Protein 3LLO (pdb70)

Radius of gyration: 14.07 Å; Cα contacts (8 Å, |Δi|>4): 224; chains: 1; bounding box: 39×34×31 Å

B-factor: mean 25.37, std 11.2, range [11.26, 70.27]

Structure (mmCIF, N/CA/C/O backbone):
data_3LLO
#
_entry.id   3LLO
#
_cell.length_a   61.590
_cell.length_b   61.590
_cell.length_c   67.130
_cell.angle_alpha   90.00
_cell.angle_beta   90.00
_cell.angle_gamma   120.00
#
_symmetry.space_group_name_H-M   'P 31 2 1'
#
loop_
_entity.id
_entity.type
_entity.pdbx_description
1 polymer Prestin
2 non-polymer 'octyl beta-D-glucopyranoside'
3 water water
#
loop_
_atom_site.group_PDB
_atom_site.id
_atom_site.type_symbol
_atom_site.label_atom_id
_atom_site.label_alt_id
_atom_site.label_comp_id
_atom_site.label_asym_id
_atom_site.label_entity_id
_atom_site.label_seq_id
_atom_site.pdbx_PDB_ins_code
_atom_site.Cartn_x
_atom_site.Cartn_y
_atom_site.Cartn_z
_atom_site.occupancy
_atom_site.B_iso_or_equiv
_atom_site.auth_seq_id
_atom_site.auth_comp_id
_atom_site.auth_asym_id
_atom_site.auth_atom_id
_atom_site.pdbx_PDB_model_num
ATOM 1 N N . SER A 1 1 ? 17.043 5.866 7.905 1.00 44.18 505 SER A N 1
ATOM 2 C CA . SER A 1 1 ? 18.407 6.088 8.511 1.00 43.19 505 SER A CA 1
ATOM 3 C C . SER A 1 1 ? 19.408 6.560 7.425 1.00 41.28 505 SER A C 1
ATOM 4 O O . SER A 1 1 ? 19.362 6.088 6.290 1.00 42.11 505 SER A O 1
ATOM 7 N N . PRO A 1 2 ? 20.338 7.458 7.782 1.00 39.41 506 PRO A N 1
ATOM 8 C CA . PRO A 1 2 ? 21.310 7.714 6.767 1.00 35.96 506 PRO A CA 1
ATOM 9 C C . PRO A 1 2 ? 22.343 6.593 6.688 1.00 31.78 506 PRO A C 1
ATOM 10 O O . PRO A 1 2 ? 23.098 6.674 5.743 1.00 32.16 506 PRO A O 1
ATOM 14 N N . SER A 1 3 ? 22.449 5.608 7.623 1.00 26.83 507 SER A N 1
ATOM 15 C CA . SER A 1 3 ? 23.677 4.737 7.531 1.00 24.38 507 SER A CA 1
ATOM 16 C C . SER A 1 3 ? 23.406 3.500 6.691 1.00 22.66 507 SER A C 1
ATOM 17 O O . SER A 1 3 ? 24.367 2.818 6.295 1.00 22.25 507 SER A O 1
ATOM 20 N N . TYR A 1 4 ? 22.139 3.223 6.396 1.00 22.25 508 TYR A N 1
ATOM 21 C CA . TYR A 1 4 ? 21.793 2.070 5.547 1.00 21.79 508 TYR A CA 1
ATOM 22 C C . TYR A 1 4 ? 20.471 2.360 4.901 1.00 20.23 508 TYR A C 1
ATOM 23 O O . TYR A 1 4 ? 19.722 3.291 5.330 1.00 21.83 508 TYR A O 1
ATOM 32 N N . THR A 1 5 ? 20.176 1.646 3.841 1.00 18.30 509 THR A N 1
ATOM 33 C CA . THR A 1 5 ? 18.912 1.755 3.162 1.00 18.65 509 THR A CA 1
ATOM 34 C C . THR A 1 5 ? 18.370 0.340 2.933 1.00 17.64 509 THR A C 1
ATOM 35 O O . THR A 1 5 ? 19.095 -0.557 2.483 1.00 19.02 509 THR A O 1
ATOM 39 N N . VAL A 1 6 ? 17.114 0.121 3.295 1.00 17.78 510 VAL A N 1
ATOM 40 C CA . VAL A 1 6 ? 16.516 -1.127 3.015 1.00 17.09 510 VAL A CA 1
ATOM 41 C C . VAL A 1 6 ? 16.121 -1.174 1.532 1.00 16.52 510 VAL A C 1
ATOM 42 O O . VAL A 1 6 ? 15.482 -0.264 1.015 1.00 18.23 510 VAL A O 1
ATOM 46 N N . LEU A 1 7 ? 16.493 -2.254 0.849 1.00 16.53 511 LEU A N 1
ATOM 47 C CA . LEU A 1 7 ? 16.177 -2.397 -0.560 1.00 16.67 511 LEU A CA 1
ATOM 48 C C . LEU A 1 7 ? 15.071 -3.425 -0.786 1.00 17.22 511 LEU A C 1
ATOM 49 O O . LEU A 1 7 ? 14.947 -4.398 -0.027 1.00 17.07 511 LEU A O 1
ATOM 54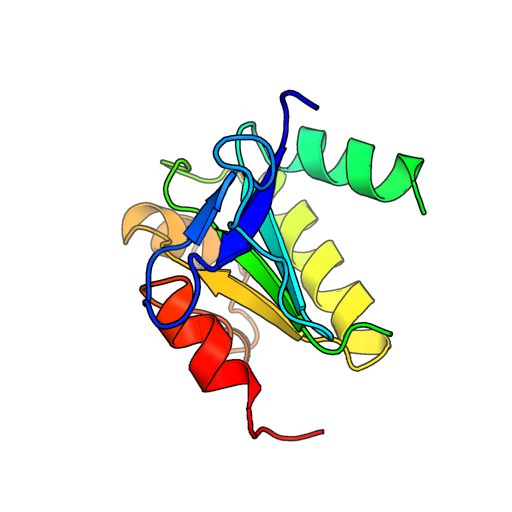 N N . GLY A 1 8 ? 14.315 -3.256 -1.868 1.00 17.19 512 GLY A N 1
ATOM 55 C CA . GLY A 1 8 ? 13.360 -4.257 -2.343 1.00 18.15 512 GLY A CA 1
ATOM 56 C C . GLY A 1 8 ? 13.597 -4.537 -3.804 1.00 17.82 512 GLY A C 1
ATOM 57 O O . GLY A 1 8 ? 14.500 -3.905 -4.454 1.00 18.72 512 GLY A O 1
ATOM 58 N N . GLN A 1 9 ? 12.881 -5.533 -4.308 1.00 18.77 513 GLN A N 1
ATOM 59 C CA . GLN A 1 9 ? 13.025 -5.947 -5.700 1.00 18.92 513 GLN A CA 1
ATOM 60 C C . GLN A 1 9 ? 11.877 -5.282 -6.537 1.00 20.21 513 GLN A C 1
ATOM 61 O O . GLN A 1 9 ? 10.700 -5.263 -6.116 1.00 21.34 513 GLN A O 1
ATOM 67 N N . LEU A 1 10 ? 12.249 -4.733 -7.692 1.00 19.33 514 LEU A N 1
ATOM 68 C CA . LEU A 1 10 ? 11.258 -4.282 -8.665 1.00 21.10 514 LEU A CA 1
ATOM 69 C C . LEU A 1 10 ? 10.684 -5.567 -9.269 1.00 23.86 514 LEU A C 1
ATOM 70 O O . LEU A 1 10 ? 11.432 -6.402 -9.779 1.00 24.31 514 LEU A O 1
ATOM 75 N N . PRO A 1 11 ? 9.360 -5.729 -9.181 1.00 26.53 515 PRO A N 1
ATOM 76 C CA . PRO A 1 11 ? 8.817 -7.080 -9.498 1.00 28.25 515 PRO A CA 1
ATOM 77 C C . PRO A 1 11 ? 9.181 -7.641 -10.885 1.00 29.09 515 PRO A C 1
ATOM 78 O O . PRO A 1 11 ? 9.131 -6.917 -11.901 1.00 29.24 515 PRO A O 1
ATOM 82 N N . ASP A 1 12 ? 9.554 -8.918 -10.919 1.00 29.61 516 ASP A N 1
ATOM 83 C CA . ASP A 1 12 ? 9.947 -9.642 -12.143 1.00 31.75 516 ASP A CA 1
ATOM 84 C C . ASP A 1 12 ? 11.199 -9.069 -12.823 1.00 29.79 516 ASP A C 1
ATOM 85 O O . ASP A 1 12 ? 11.404 -9.265 -14.024 1.00 30.80 516 ASP A O 1
ATOM 90 N N . THR A 1 13 ? 12.060 -8.401 -12.032 1.00 26.01 517 THR A N 1
ATOM 91 C CA . THR A 1 13 ? 13.343 -7.971 -12.526 1.00 24.15 517 THR A CA 1
ATOM 92 C C . THR A 1 13 ? 14.445 -8.347 -11.552 1.00 23.34 517 THR A C 1
ATOM 93 O O . THR A 1 13 ? 14.169 -8.947 -10.483 1.00 24.46 517 THR A O 1
ATOM 97 N N . ASP A 1 14 ? 15.688 -8.064 -11.963 1.00 21.95 518 ASP A N 1
ATOM 98 C CA . ASP A 1 14 ? 16.876 -8.167 -11.137 1.00 23.07 518 ASP A CA 1
ATOM 99 C C . ASP A 1 14 ? 17.313 -6.812 -10.604 1.00 21.12 518 ASP A C 1
ATOM 100 O O . ASP A 1 14 ? 18.493 -6.575 -10.269 1.00 22.46 518 ASP A O 1
ATOM 105 N N . VAL A 1 15 ? 16.360 -5.889 -10.525 1.00 20.19 519 VAL A N 1
ATOM 106 C CA . VAL A 1 15 ? 16.656 -4.517 -10.077 1.00 19.67 519 VAL A CA 1
ATOM 107 C C . VAL A 1 15 ? 16.251 -4.407 -8.602 1.00 18.96 519 VAL A C 1
ATOM 108 O O . VAL A 1 15 ? 15.088 -4.682 -8.222 1.00 19.19 519 VAL A O 1
ATOM 112 N N . TYR A 1 16 ? 17.180 -3.901 -7.804 1.00 17.70 520 TYR A N 1
ATOM 113 C CA . TYR A 1 16 ? 16.972 -3.742 -6.354 1.00 17.20 520 TYR A CA 1
ATOM 114 C C . TYR A 1 16 ? 17.249 -2.326 -5.994 1.00 19.10 520 TYR A C 1
ATOM 115 O O . TYR A 1 16 ? 18.370 -1.804 -6.291 1.00 22.59 520 TYR A O 1
ATOM 124 N N . ILE A 1 17 ? 16.238 -1.666 -5.458 1.00 18.45 521 ILE A N 1
ATOM 125 C CA . ILE A 1 17 ? 16.439 -0.273 -5.072 1.00 19.39 521 ILE A CA 1
ATOM 126 C C . ILE A 1 17 ? 15.692 0.069 -3.767 1.00 18.78 521 ILE A C 1
ATOM 127 O O . ILE A 1 17 ? 14.915 -0.787 -3.236 1.00 18.49 521 ILE A O 1
ATOM 132 N N . ASP A 1 18 ? 16.011 1.246 -3.214 1.00 19.27 522 ASP A N 1
ATOM 133 C CA . ASP A 1 18 ? 15.425 1.746 -1.967 1.00 20.97 522 ASP A CA 1
ATOM 134 C C . ASP A 1 18 ? 13.900 1.409 -1.923 1.00 20.74 522 ASP A C 1
ATOM 135 O O . ASP A 1 18 ? 13.167 1.808 -2.834 1.00 21.50 522 ASP A O 1
ATOM 140 N N . ILE A 1 19 ? 13.432 0.715 -0.859 1.00 21.73 523 ILE A N 1
ATOM 141 C CA . ILE A 1 19 ? 12.041 0.313 -0.753 1.00 22.86 523 ILE A CA 1
ATOM 142 C C . ILE A 1 19 ? 11.083 1.528 -0.890 1.00 24.22 523 ILE A C 1
ATOM 143 O O . ILE A 1 19 ? 9.931 1.403 -1.371 1.00 26.01 523 ILE A O 1
ATOM 148 N N . ASP A 1 20 ? 11.588 2.694 -0.476 1.00 24.60 524 ASP A N 1
ATOM 149 C CA . ASP A 1 20 ? 10.755 3.951 -0.409 1.00 26.31 524 ASP A CA 1
ATOM 150 C C . ASP A 1 20 ? 10.847 4.775 -1.684 1.00 27.07 524 ASP A C 1
ATOM 151 O O . ASP A 1 20 ? 10.123 5.789 -1.836 1.00 28.24 524 ASP A O 1
ATOM 156 N N . ALA A 1 21 ? 11.659 4.317 -2.640 1.00 26.27 525 ALA A N 1
ATOM 157 C CA . ALA A 1 21 ? 11.846 5.089 -3.912 1.00 25.57 525 ALA A CA 1
ATOM 158 C C . ALA A 1 21 ? 10.712 4.891 -4.925 1.00 24.94 525 ALA A C 1
ATOM 159 O O . ALA A 1 21 ? 10.493 5.758 -5.814 1.00 26.12 525 ALA A O 1
ATOM 161 N N . TYR A 1 22 ? 9.990 3.785 -4.824 1.00 25.19 526 TYR A N 1
ATOM 162 C CA . TYR A 1 22 ? 8.967 3.488 -5.838 1.00 24.94 526 TYR A CA 1
ATOM 163 C C . TYR A 1 22 ? 7.936 2.571 -5.228 1.00 26.35 526 TYR A C 1
ATOM 164 O O . TYR A 1 22 ? 8.317 1.560 -4.594 1.00 25.25 526 TYR A O 1
ATOM 173 N N . GLU A 1 23 ? 6.630 2.881 -5.437 1.00 28.41 527 GLU A N 1
ATOM 174 C CA . GLU A 1 23 ? 5.604 2.133 -4.682 1.00 29.33 527 GLU A CA 1
ATOM 175 C C . GLU A 1 23 ? 5.621 0.607 -4.872 1.00 28.72 527 GLU A C 1
ATOM 176 O O . GLU A 1 23 ? 5.421 -0.154 -3.881 1.00 30.82 527 GLU A O 1
ATOM 182 N N . GLU A 1 24 ? 5.851 0.124 -6.085 1.00 27.09 528 GLU A N 1
ATOM 183 C CA . GLU A 1 24 ? 5.764 -1.320 -6.393 1.00 27.10 528 GLU A CA 1
ATOM 184 C C . GLU A 1 24 ? 6.976 -2.116 -6.013 1.00 25.29 528 GLU A C 1
ATOM 185 O O . GLU A 1 24 ? 6.948 -3.375 -6.071 1.00 26.93 528 GLU A O 1
ATOM 191 N N . VAL A 1 25 ? 8.070 -1.422 -5.652 1.00 22.42 529 VAL A N 1
ATOM 192 C CA . VAL A 1 25 ? 9.246 -2.187 -5.133 1.00 23.06 529 VAL A CA 1
ATOM 193 C C . VAL A 1 25 ? 8.864 -2.960 -3.857 1.00 22.80 529 VAL A C 1
ATOM 194 O O . VAL A 1 25 ? 8.190 -2.381 -2.964 1.00 25.74 529 VAL A O 1
ATOM 198 N N . LYS A 1 26 ? 9.247 -4.247 -3.752 1.00 21.91 530 LYS A N 1
ATOM 199 C CA . LYS A 1 26 ? 8.774 -5.075 -2.626 1.00 22.40 530 LYS A CA 1
ATOM 200 C C . LYS A 1 26 ? 9.927 -5.869 -2.040 1.00 22.07 530 LYS A C 1
ATOM 201 O O . LYS A 1 26 ? 10.777 -6.440 -2.785 1.00 21.86 530 LYS A O 1
ATOM 207 N N . GLU A 1 27 ? 9.989 -5.903 -0.712 1.00 21.24 531 GLU A N 1
ATOM 208 C CA . GLU A 1 27 ? 10.987 -6.839 -0.090 1.00 19.91 531 GLU A CA 1
ATOM 209 C C . GLU A 1 27 ? 10.632 -8.290 -0.445 1.00 20.39 531 GLU A C 1
ATOM 210 O O . GLU A 1 27 ? 9.454 -8.622 -0.686 1.00 22.80 531 GLU A O 1
ATOM 216 N N . ILE A 1 28 ? 11.636 -9.171 -0.421 1.00 19.43 532 ILE A N 1
ATOM 217 C CA . ILE A 1 28 ? 11.405 -10.605 -0.666 1.00 21.10 532 ILE A CA 1
ATOM 218 C C . ILE A 1 28 ? 11.254 -11.266 0.676 1.00 20.47 532 ILE A C 1
ATOM 219 O O . ILE A 1 28 ? 12.111 -11.162 1.507 1.00 19.41 532 ILE A O 1
ATOM 224 N N . PRO A 1 29 ? 10.148 -11.976 0.928 1.00 22.75 533 PRO A N 1
ATOM 225 C CA . PRO A 1 29 ? 9.996 -12.677 2.190 1.00 22.17 533 PRO A CA 1
ATOM 226 C C . PRO A 1 29 ? 11.177 -13.589 2.455 1.00 21.65 533 PRO A C 1
ATOM 227 O O . PRO A 1 29 ? 11.678 -14.268 1.502 1.00 24.00 533 PRO A O 1
ATOM 231 N N . GLY A 1 30 ? 11.628 -13.572 3.702 1.00 19.85 534 GLY A N 1
ATOM 232 C CA . GLY A 1 30 ? 12.736 -14.375 4.140 1.00 19.93 534 GLY A CA 1
ATOM 233 C C . GLY A 1 30 ? 14.098 -13.724 3.952 1.00 18.23 534 GLY A C 1
ATOM 234 O O . GLY A 1 30 ? 15.110 -14.235 4.505 1.00 18.97 534 GLY A O 1
ATOM 235 N N . ILE A 1 31 ? 14.148 -12.608 3.208 1.00 18.35 535 ILE A N 1
ATOM 236 C CA . ILE A 1 31 ? 15.441 -11.952 2.976 1.00 17.90 535 ILE A CA 1
ATOM 237 C C . ILE A 1 31 ? 15.361 -10.525 3.406 1.00 15.87 535 ILE A C 1
ATOM 238 O O . ILE A 1 31 ? 14.381 -9.809 3.111 1.00 18.75 535 ILE A O 1
ATOM 243 N N . LYS A 1 32 ? 16.399 -10.065 4.042 1.00 14.29 536 LYS A N 1
ATOM 244 C CA . LYS A 1 32 ? 16.574 -8.605 4.304 1.00 15.45 536 LYS A CA 1
ATOM 245 C C . LYS A 1 32 ? 17.758 -8.100 3.526 1.00 14.49 536 LYS A C 1
ATOM 246 O O . LYS A 1 32 ? 18.866 -8.680 3.648 1.00 16.06 536 LYS A O 1
ATOM 252 N N . ILE A 1 33 ? 17.556 -7.016 2.753 1.00 13.91 537 ILE A N 1
ATOM 253 C CA . ILE A 1 33 ? 18.649 -6.510 1.909 1.00 13.98 537 ILE A CA 1
ATOM 254 C C . ILE A 1 33 ? 18.912 -5.097 2.423 1.00 14.71 537 ILE A C 1
ATOM 255 O O . ILE A 1 33 ? 18.000 -4.246 2.367 1.00 15.98 537 ILE A O 1
ATOM 260 N N . PHE A 1 34 ? 20.146 -4.851 2.897 1.00 13.23 538 PHE A N 1
ATOM 261 C CA . PHE A 1 34 ? 20.524 -3.512 3.361 1.00 14.92 538 PHE A CA 1
ATOM 262 C C . PHE A 1 34 ? 21.706 -2.967 2.544 1.00 14.55 538 PHE A C 1
ATOM 263 O O . PHE A 1 34 ? 22.751 -3.652 2.401 1.00 16.36 538 PHE A O 1
ATOM 271 N N . GLN A 1 35 ? 21.505 -1.768 2.010 1.00 14.83 539 GLN A N 1
ATOM 272 C CA . GLN A 1 35 ? 22.598 -1.104 1.380 1.00 15.30 539 GLN A CA 1
ATOM 273 C C . GLN A 1 35 ? 23.396 -0.287 2.391 1.00 15.58 539 GLN A C 1
ATOM 274 O O . GLN A 1 35 ? 22.805 0.477 3.160 1.00 16.77 539 GLN A O 1
ATOM 280 N N . ILE A 1 36 ? 24.705 -0.497 2.442 1.00 14.15 540 ILE A N 1
ATOM 281 C CA . ILE A 1 36 ? 25.533 0.218 3.409 1.00 14.45 540 ILE A CA 1
ATOM 282 C C . ILE A 1 36 ? 25.825 1.597 2.840 1.00 14.35 540 ILE A C 1
ATOM 283 O O . ILE A 1 36 ? 26.363 1.737 1.733 1.00 15.47 540 ILE A O 1
ATOM 288 N N . ASN A 1 37 ? 25.489 2.621 3.647 1.00 15.46 541 ASN A N 1
ATOM 289 C CA . ASN A 1 37 ? 25.657 4.037 3.184 1.00 16.06 541 ASN A CA 1
ATOM 290 C C . ASN A 1 37 ? 26.667 4.845 3.999 1.00 17.03 541 ASN A C 1
ATOM 291 O O . ASN A 1 37 ? 26.978 6.007 3.661 1.00 20.40 541 ASN A O 1
ATOM 296 N N . ALA A 1 38 ? 27.197 4.233 5.039 1.00 19.33 542 ALA A N 1
ATOM 297 C CA . ALA A 1 38 ? 28.193 4.882 5.905 1.00 19.95 542 ALA A CA 1
ATOM 298 C C . ALA A 1 38 ? 29.091 3.768 6.424 1.00 19.70 542 ALA A C 1
ATOM 299 O O . ALA A 1 38 ? 28.745 2.544 6.294 1.00 19.71 542 ALA A O 1
ATOM 301 N N . PRO A 1 39 ? 30.227 4.118 7.022 1.00 22.48 543 PRO A N 1
ATOM 302 C CA . PRO A 1 39 ? 31.100 3.038 7.548 1.00 22.72 543 PRO A CA 1
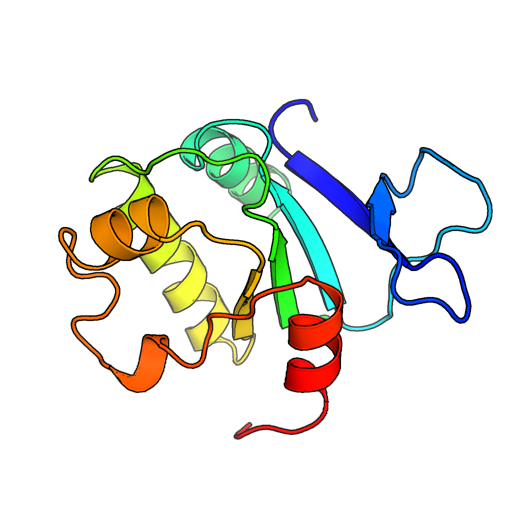ATOM 303 C C . PRO A 1 39 ? 30.351 2.138 8.507 1.00 23.51 543 PRO A C 1
ATOM 304 O O . PRO A 1 39 ? 29.369 2.575 9.175 1.00 22.03 543 PRO A O 1
ATOM 308 N N . ILE A 1 40 ? 30.715 0.863 8.493 1.00 25.65 544 ILE A N 1
ATOM 309 C CA . ILE A 1 40 ? 29.779 -0.186 9.011 1.00 27.68 544 ILE A CA 1
ATOM 310 C C . ILE A 1 40 ? 29.520 -0.069 10.532 1.00 29.57 544 ILE A C 1
ATOM 311 O O . ILE A 1 40 ? 28.520 -0.515 11.006 1.00 31.23 544 ILE A O 1
ATOM 316 N N . TYR A 1 41 ? 30.393 0.575 11.251 1.00 30.78 545 TYR A N 1
ATOM 317 C CA . TYR A 1 41 ? 30.061 0.748 12.631 1.00 34.01 545 TYR A CA 1
ATOM 318 C C . TYR A 1 41 ? 28.919 1.717 12.885 1.00 32.12 545 TYR A C 1
ATOM 319 O O . TYR A 1 41 ? 28.236 1.570 13.908 1.00 30.63 545 TYR A O 1
ATOM 328 N N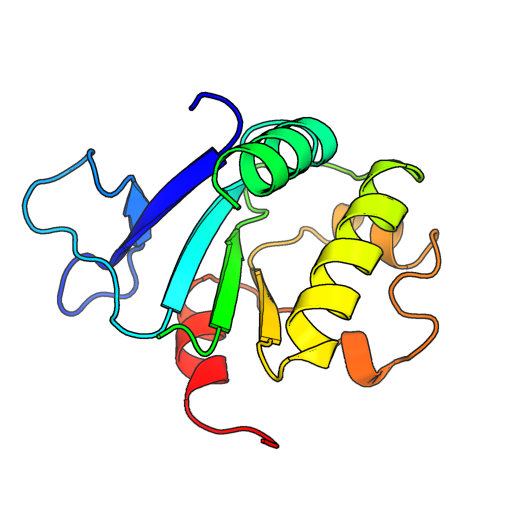 . TYR A 1 42 ? 28.616 2.639 11.976 1.00 30.87 546 TYR A N 1
ATOM 329 C CA . TYR A 1 42 ? 27.271 3.297 12.019 1.00 31.41 546 TYR A CA 1
ATOM 330 C C . TYR A 1 42 ? 26.077 2.372 11.761 1.00 31.24 546 TYR A C 1
ATOM 331 O O . TYR A 1 42 ? 25.091 2.399 12.497 1.00 33.78 546 TYR A O 1
ATOM 340 N N . ALA A 1 43 ? 26.088 1.619 10.647 1.00 31.52 547 ALA A N 1
ATOM 341 C CA . ALA A 1 43 ? 24.987 0.685 10.450 1.00 32.16 547 ALA A CA 1
ATOM 342 C C . ALA A 1 43 ? 24.856 -0.364 11.575 1.00 32.28 547 ALA A C 1
ATOM 343 O O . ALA A 1 43 ? 23.709 -0.726 11.991 1.00 35.20 547 ALA A O 1
ATOM 345 N N . ASN A 1 44 ? 26.000 -0.806 12.111 1.00 31.92 548 ASN A N 1
ATOM 346 C CA . ASN A 1 44 ? 26.043 -1.799 13.191 1.00 32.31 548 ASN A CA 1
ATOM 347 C C . ASN A 1 44 ? 25.434 -1.204 14.456 1.00 33.82 548 ASN A C 1
ATOM 348 O O . ASN A 1 44 ? 24.696 -1.902 15.179 1.00 33.76 548 ASN A O 1
ATOM 353 N N . SER A 1 45 ? 25.722 0.086 14.699 1.00 32.26 549 SER A N 1
ATOM 354 C CA . SER A 1 45 ? 25.022 0.769 15.822 1.00 34.09 549 SER A CA 1
ATOM 355 C C . SER A 1 45 ? 23.470 0.791 15.595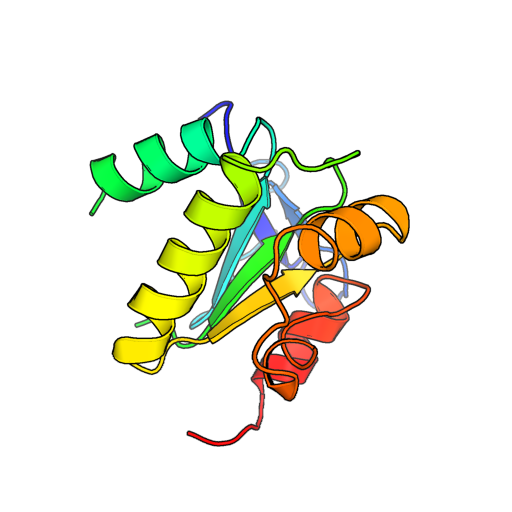 1.00 35.69 549 SER A C 1
ATOM 356 O O . SER A 1 45 ? 22.688 0.563 16.526 1.00 36.83 549 SER A O 1
ATOM 359 N N . ASP A 1 46 ? 23.002 1.070 14.368 1.00 38.49 550 ASP A N 1
ATOM 360 C CA . ASP A 1 46 ? 21.548 0.906 14.042 1.00 41.26 550 ASP A CA 1
ATOM 361 C C . ASP A 1 46 ? 20.951 -0.502 14.235 1.00 43.64 550 ASP A C 1
ATOM 362 O O . ASP A 1 46 ? 19.771 -0.660 14.612 1.00 43.90 550 ASP A O 1
ATOM 367 N N . LEU A 1 47 ? 21.775 -1.509 13.931 1.00 45.08 551 LEU A N 1
ATOM 368 C CA . LEU A 1 47 ? 21.397 -2.920 14.063 1.00 47.77 551 LEU A CA 1
ATOM 369 C C . LEU A 1 47 ? 21.096 -3.229 15.530 1.00 49.80 551 LEU A C 1
ATOM 370 O O . LEU A 1 47 ? 20.015 -3.755 15.878 1.00 48.44 551 LEU A O 1
ATOM 375 N N . TYR A 1 48 ? 22.058 -2.844 16.374 1.00 52.20 552 TYR A N 1
ATOM 376 C CA . TYR A 1 48 ? 21.953 -2.988 17.804 1.00 55.20 552 TYR A CA 1
ATOM 377 C C . TYR A 1 48 ? 20.667 -2.288 18.319 1.00 56.16 552 TYR A C 1
ATOM 378 O O . TYR A 1 48 ? 19.862 -2.918 19.026 1.00 55.56 552 TYR A O 1
ATOM 387 N N . SER A 1 49 ? 20.464 -1.023 17.926 1.00 57.68 553 SER A N 1
ATOM 388 C CA . SER A 1 49 ? 19.248 -0.268 18.288 1.00 59.87 553 SER A CA 1
ATOM 389 C C . SER A 1 49 ? 17.905 -0.985 18.047 1.00 61.84 553 SER A C 1
ATOM 390 O O . SER A 1 49 ? 17.088 -1.067 18.974 1.00 62.71 553 SER A O 1
ATOM 393 N N . SER A 1 50 ? 17.624 -1.479 16.834 1.00 63.32 554 SER A N 1
ATOM 394 C CA . SER A 1 50 ? 16.288 -2.083 16.663 1.00 64.70 554 SER A CA 1
ATOM 395 C C . SER A 1 50 ? 16.180 -3.482 17.330 1.00 65.32 554 SER A C 1
ATOM 396 O O . SER A 1 50 ? 15.073 -3.905 17.698 1.00 65.40 554 SER A O 1
ATOM 399 N N . ALA A 1 51 ? 17.336 -4.140 17.540 1.00 65.90 555 ALA A N 1
ATOM 400 C CA . ALA A 1 51 ? 17.423 -5.502 18.114 1.00 66.46 555 ALA A CA 1
ATOM 401 C C . ALA A 1 51 ? 16.878 -5.627 19.540 1.00 66.86 555 ALA A C 1
ATOM 402 O O . ALA A 1 51 ? 16.867 -4.651 20.295 1.00 67.49 555 ALA A O 1
ATOM 404 N N . ASN A 1 63 ? 10.851 -13.718 10.269 1.00 34.51 638 ASN A N 1
ATOM 405 C CA . ASN A 1 63 ? 11.343 -15.037 9.796 1.00 33.37 638 ASN A CA 1
ATOM 406 C C . ASN A 1 63 ? 12.387 -14.942 8.601 1.00 30.94 638 ASN A C 1
ATOM 407 O O . ASN A 1 63 ? 12.125 -15.275 7.426 1.00 31.74 638 ASN A O 1
ATOM 412 N N . ILE A 1 64 ? 13.584 -14.628 8.945 1.00 27.90 639 ILE A N 1
ATOM 413 C CA . ILE A 1 64 ? 14.567 -14.295 7.890 1.00 24.43 639 ILE A CA 1
ATOM 414 C C . ILE A 1 64 ? 15.583 -15.406 7.786 1.00 23.24 639 ILE A C 1
ATOM 415 O O . ILE A 1 64 ? 16.118 -15.865 8.845 1.00 26.51 639 ILE A O 1
ATOM 420 N N . HIS A 1 65 ? 15.835 -15.903 6.549 1.00 20.36 640 HIS A N 1
ATOM 421 C CA . HIS A 1 65 ? 16.904 -16.912 6.360 1.00 19.96 640 HIS A CA 1
ATOM 422 C C . HIS A 1 65 ? 18.254 -16.281 5.882 1.00 18.29 640 HIS A C 1
ATOM 423 O O . HIS A 1 65 ? 19.331 -16.837 6.122 1.00 17.47 640 HIS A O 1
ATOM 430 N N . THR A 1 66 ? 18.187 -15.097 5.239 1.00 17.35 641 THR A N 1
ATOM 431 C CA . THR A 1 66 ? 19.380 -14.489 4.649 1.00 15.43 641 THR A CA 1
ATOM 432 C C . THR A 1 66 ? 19.349 -12.982 4.837 1.00 15.88 641 THR A C 1
ATOM 433 O O . THR A 1 66 ? 18.271 -12.348 4.614 1.00 16.27 641 THR A O 1
ATOM 437 N N . VAL A 1 67 ? 20.509 -12.410 5.190 1.00 14.26 642 VAL A N 1
ATOM 438 C CA . VAL A 1 67 ? 20.674 -10.946 5.153 1.00 13.90 642 VAL A CA 1
ATOM 439 C C . VAL A 1 67 ? 21.671 -10.659 4.047 1.00 14.23 642 VAL A C 1
ATOM 440 O O . VAL A 1 67 ? 22.757 -11.299 4.018 1.00 16.00 642 VAL A O 1
ATOM 444 N N . ILE A 1 68 ? 21.304 -9.788 3.088 1.00 11.73 643 ILE A N 1
ATOM 445 C CA . ILE A 1 68 ? 22.239 -9.437 2.000 1.00 11.67 643 ILE A CA 1
ATOM 446 C C . ILE A 1 68 ? 22.698 -8.005 2.271 1.00 12.79 643 ILE A C 1
ATOM 447 O O . ILE A 1 68 ? 21.843 -7.111 2.352 1.00 14.67 643 ILE A O 1
ATOM 452 N N . LEU A 1 69 ? 24.009 -7.823 2.395 1.00 12.17 644 LEU A N 1
ATOM 453 C CA . LEU A 1 69 ? 24.586 -6.475 2.573 1.00 12.09 644 LEU A CA 1
ATOM 454 C C . LEU A 1 69 ? 25.125 -6.023 1.229 1.00 12.08 644 LEU A C 1
ATOM 455 O O . LEU A 1 69 ? 26.060 -6.687 0.661 1.00 14.31 644 LEU A O 1
ATOM 460 N N . ASP A 1 70 ? 24.557 -4.911 0.696 1.00 12.14 645 ASP A N 1
ATOM 461 C CA . ASP A 1 70 ? 25.039 -4.374 -0.593 1.00 12.07 645 ASP A CA 1
ATOM 462 C C . ASP A 1 70 ? 26.187 -3.400 -0.294 1.00 12.68 645 ASP A C 1
ATOM 463 O O . ASP A 1 70 ? 25.982 -2.388 0.399 1.00 15.02 645 ASP A O 1
ATOM 468 N N . PHE A 1 71 ? 27.361 -3.778 -0.763 1.00 13.32 646 PHE A N 1
ATOM 469 C CA . PHE A 1 71 ? 28.603 -3.002 -0.625 1.00 12.83 646 PHE A CA 1
ATOM 470 C C . PHE A 1 71 ? 28.932 -2.152 -1.827 1.00 12.76 646 PHE A C 1
ATOM 471 O O . PHE A 1 71 ? 30.074 -1.636 -1.916 1.00 15.36 646 PHE A O 1
ATOM 479 N N . THR A 1 72 ? 27.968 -1.943 -2.715 1.00 13.43 647 THR A N 1
ATOM 480 C CA . THR A 1 72 ? 28.279 -1.164 -3.911 1.00 15.15 647 THR A CA 1
ATOM 481 C C . THR A 1 72 ? 28.793 0.269 -3.615 1.00 14.90 647 THR A C 1
ATOM 482 O O . THR A 1 72 ? 29.528 0.830 -4.477 1.00 18.88 647 THR A O 1
ATOM 486 N N . GLN A 1 73 ? 28.402 0.885 -2.473 1.00 13.90 648 GLN A N 1
ATOM 487 C CA . GLN A 1 73 ? 28.893 2.239 -2.162 1.00 16.12 648 GLN A CA 1
ATOM 488 C C . GLN A 1 73 ? 30.169 2.267 -1.397 1.00 16.56 648 GLN A C 1
ATOM 489 O O . GLN A 1 73 ? 30.655 3.346 -1.051 1.00 17.79 648 GLN A O 1
ATOM 495 N N . VAL A 1 74 ? 30.689 1.115 -1.038 1.00 14.84 649 VAL A N 1
ATOM 496 C CA . VAL A 1 74 ? 31.881 1.028 -0.138 1.00 14.81 649 VAL A CA 1
ATOM 497 C C . VAL A 1 74 ? 33.143 0.994 -0.952 1.00 14.45 649 VAL A C 1
ATOM 498 O O . VAL A 1 74 ? 33.294 0.120 -1.837 1.00 16.06 649 VAL A O 1
ATOM 502 N N . ASN A 1 75 ? 34.088 1.889 -0.648 1.00 14.67 650 ASN A N 1
ATOM 503 C CA . ASN A 1 75 ? 35.344 1.934 -1.422 1.00 14.45 650 ASN A CA 1
ATOM 504 C C . ASN A 1 75 ? 36.508 1.251 -0.750 1.00 15.88 650 ASN A C 1
ATOM 505 O O . ASN A 1 75 ? 37.462 0.788 -1.435 1.00 16.39 650 ASN A O 1
ATOM 510 N N . PHE A 1 76 ? 36.455 1.116 0.562 1.00 16.72 651 PHE A N 1
ATOM 511 C CA . PHE A 1 76 ? 37.508 0.343 1.272 1.00 16.21 651 PHE A CA 1
ATOM 512 C C . PHE A 1 76 ? 36.977 -0.013 2.635 1.00 17.60 651 PHE A C 1
ATOM 513 O O . PHE A 1 76 ? 35.986 0.562 3.085 1.00 19.31 651 PHE A O 1
ATOM 521 N N . MET A 1 77 ? 37.713 -0.890 3.313 1.00 17.71 652 MET A N 1
ATOM 522 C CA A MET A 1 77 ? 37.356 -1.110 4.715 0.50 19.52 652 MET A CA 1
ATOM 523 C CA B MET A 1 77 ? 37.370 -1.343 4.668 0.50 18.88 652 MET A CA 1
ATOM 524 C C . MET A 1 77 ? 38.590 -1.089 5.586 1.00 20.90 652 MET A C 1
ATOM 525 O O . MET A 1 77 ? 39.717 -1.453 5.176 1.00 23.36 652 MET A O 1
ATOM 534 N N . ASP A 1 78 ? 38.366 -0.489 6.764 1.00 21.65 653 ASP A N 1
ATOM 535 C CA . ASP A 1 78 ? 39.437 -0.342 7.801 1.00 24.04 653 ASP A CA 1
ATOM 536 C C . ASP A 1 78 ? 39.395 -1.577 8.730 1.00 23.48 653 ASP A C 1
ATOM 537 O O . ASP A 1 78 ? 38.396 -2.385 8.726 1.00 22.19 653 ASP A O 1
ATOM 542 N N . SER A 1 79 ? 40.407 -1.726 9.581 1.00 24.76 654 SER A N 1
ATOM 543 C CA A SER A 1 79 ? 40.481 -2.928 10.415 0.50 25.94 654 SER A CA 1
ATOM 544 C CA B SER A 1 79 ? 40.486 -2.927 10.429 0.50 25.69 654 SER A CA 1
ATOM 545 C C . SER A 1 79 ? 39.302 -3.025 11.368 1.00 25.96 654 SER A C 1
ATOM 546 O O . SER A 1 79 ? 38.760 -4.136 11.588 1.00 26.83 654 SER A O 1
ATOM 551 N N . VAL A 1 80 ? 38.922 -1.876 11.957 1.00 25.84 655 VAL A N 1
ATOM 552 C CA . VAL A 1 80 ? 37.771 -1.855 12.821 1.00 27.34 655 VAL A CA 1
ATOM 553 C C . VAL A 1 80 ? 36.477 -2.288 12.116 1.00 25.65 655 VAL A C 1
ATOM 554 O O . VAL A 1 80 ? 35.733 -3.109 12.653 1.00 25.90 655 VAL A O 1
ATOM 558 N N . GLY A 1 81 ? 36.269 -1.800 10.903 1.00 23.63 656 GLY A N 1
ATOM 559 C CA . GLY A 1 81 ? 35.082 -2.167 10.100 1.00 22.10 656 GLY A CA 1
ATOM 560 C C . GLY A 1 81 ? 35.087 -3.655 9.794 1.00 20.26 656 GLY A C 1
ATOM 561 O O . GLY A 1 81 ? 34.013 -4.290 9.859 1.00 18.43 656 GLY A O 1
ATOM 562 N N . VAL A 1 82 ? 36.266 -4.200 9.490 1.00 19.39 657 VAL A N 1
ATOM 563 C CA . VAL A 1 82 ? 36.297 -5.637 9.166 1.00 17.68 657 VAL A CA 1
ATOM 564 C C . VAL A 1 82 ? 35.920 -6.493 10.415 1.00 19.02 657 VAL A C 1
ATOM 565 O O . VAL A 1 82 ? 35.167 -7.458 10.310 1.00 19.12 657 VAL A O 1
ATOM 569 N N . LYS A 1 83 ? 36.444 -6.090 11.603 1.00 22.06 658 LYS A N 1
ATOM 570 C CA . LYS A 1 83 ? 36.130 -6.817 12.835 1.00 22.62 658 LYS A CA 1
ATOM 571 C C . LYS A 1 83 ? 34.653 -6.732 13.145 1.00 21.48 658 LYS A C 1
ATOM 572 O O . LYS A 1 83 ? 34.021 -7.745 13.495 1.00 24.03 658 LYS A O 1
ATOM 578 N N . THR A 1 84 ? 34.050 -5.569 12.919 1.00 21.39 659 THR A N 1
ATOM 579 C CA . THR A 1 84 ? 32.625 -5.374 13.127 1.00 21.88 659 THR A CA 1
ATOM 580 C C . THR A 1 84 ? 31.795 -6.285 12.192 1.00 19.98 659 THR A C 1
ATOM 581 O O . THR A 1 84 ? 30.874 -7.051 12.614 1.00 20.41 659 THR A O 1
ATOM 585 N N . LEU A 1 85 ? 32.140 -6.255 10.921 1.00 18.51 660 LEU A N 1
ATOM 586 C CA . LEU A 1 85 ? 31.476 -7.140 9.970 1.00 16.07 660 LEU A CA 1
ATOM 587 C C . LEU A 1 85 ? 31.639 -8.640 10.335 1.00 16.03 660 LEU A C 1
ATOM 588 O O . LEU A 1 85 ? 30.677 -9.397 10.203 1.00 17.14 660 LEU A O 1
ATOM 593 N N . ALA A 1 86 ? 32.861 -9.041 10.752 1.00 17.94 661 ALA A N 1
ATOM 594 C CA . ALA A 1 86 ? 33.092 -10.431 11.068 1.00 18.08 661 ALA A CA 1
ATOM 595 C C . ALA A 1 86 ? 32.172 -10.850 12.220 1.00 18.90 661 ALA A C 1
ATOM 596 O O . ALA A 1 86 ? 31.599 -11.952 12.186 1.00 19.03 661 ALA A O 1
ATOM 598 N N . GLY A 1 87 ? 31.944 -9.948 13.177 1.00 19.87 662 GLY A N 1
ATOM 599 C CA . GLY A 1 87 ? 31.026 -10.275 14.284 1.00 20.98 662 GLY A CA 1
ATOM 600 C C . GLY A 1 87 ? 29.578 -10.336 13.831 1.00 20.52 662 GLY A C 1
ATOM 601 O O . GLY A 1 87 ? 28.855 -11.224 14.307 1.00 21.33 662 GLY A O 1
ATOM 602 N N . ILE A 1 88 ? 29.152 -9.495 12.862 1.00 18.90 663 ILE A N 1
ATOM 603 C CA . ILE A 1 88 ? 27.797 -9.592 12.387 1.00 18.77 663 ILE A CA 1
ATOM 604 C C . ILE A 1 88 ? 27.642 -10.965 11.716 1.00 17.28 663 ILE A C 1
ATOM 605 O O . ILE A 1 88 ? 26.653 -11.681 11.918 1.00 18.68 663 ILE A O 1
ATOM 610 N N . VAL A 1 89 ? 28.591 -11.309 10.850 1.00 16.64 664 VAL A N 1
ATOM 611 C CA . VAL A 1 89 ? 28.455 -12.586 10.093 1.00 15.26 664 VAL A CA 1
ATOM 612 C C . VAL A 1 89 ? 28.448 -13.770 11.046 1.00 15.30 664 VAL A C 1
ATOM 613 O O . VAL A 1 89 ? 27.638 -14.671 10.893 1.00 16.71 664 VAL A O 1
ATOM 617 N N . LYS A 1 90 ? 29.342 -13.744 12.029 1.00 16.83 665 LYS A N 1
ATOM 618 C CA . LYS A 1 90 ? 29.403 -14.809 13.025 1.00 18.59 665 LYS A CA 1
ATOM 619 C C . LYS A 1 90 ? 28.102 -14.934 13.808 1.00 18.28 665 LYS A C 1
ATOM 620 O O . LYS A 1 90 ? 27.514 -16.041 13.942 1.00 21.19 665 LYS A O 1
ATOM 626 N N . GLU A 1 91 ? 27.620 -13.803 14.332 1.00 20.05 666 GLU A N 1
ATOM 627 C CA . GLU A 1 91 ? 26.459 -13.897 15.222 1.00 21.57 666 GLU A CA 1
ATOM 628 C C . GLU A 1 91 ? 25.192 -14.305 14.508 1.00 19.83 666 GLU A C 1
ATOM 629 O O . GLU A 1 91 ? 24.381 -15.097 15.089 1.00 21.25 666 GLU A O 1
ATOM 635 N N . TYR A 1 92 ? 24.970 -13.830 13.256 1.00 17.84 667 TYR A N 1
ATOM 636 C CA . TYR A 1 92 ? 23.837 -14.375 12.511 1.00 18.12 667 TYR A CA 1
ATOM 637 C C . TYR A 1 92 ? 24.082 -15.835 12.199 1.00 17.78 667 TYR A C 1
ATOM 638 O O . TYR A 1 92 ? 23.119 -16.644 12.220 1.00 18.88 667 TYR A O 1
ATOM 647 N N . GLY A 1 93 ? 25.313 -16.174 11.832 1.00 17.52 668 GLY A N 1
ATOM 648 C CA . GLY A 1 93 ? 25.596 -17.568 11.411 1.00 17.64 668 GLY A CA 1
ATOM 649 C C . GLY A 1 93 ? 25.339 -18.531 12.579 1.00 18.72 668 GLY A C 1
ATOM 650 O O . GLY A 1 93 ? 24.875 -19.681 12.360 1.00 19.83 668 GLY A O 1
ATOM 651 N N . ASP A 1 94 ? 25.559 -18.053 13.837 1.00 18.25 669 ASP A N 1
ATOM 652 C CA . ASP A 1 94 ? 25.385 -18.933 14.948 1.00 18.88 669 ASP A CA 1
ATOM 653 C C . ASP A 1 94 ? 23.930 -19.278 15.194 1.00 17.72 669 ASP A C 1
ATOM 654 O O . ASP A 1 94 ? 23.632 -20.270 15.920 1.00 20.38 669 ASP A O 1
ATOM 659 N N . VAL A 1 95 ? 22.984 -18.472 14.638 1.00 20.43 670 VAL A N 1
ATOM 660 C CA . VAL A 1 95 ? 21.550 -18.857 14.561 1.00 20.03 670 VAL A CA 1
ATOM 661 C C . VAL A 1 95 ? 21.067 -19.318 13.208 1.00 20.11 670 VAL A C 1
ATOM 662 O O . VAL A 1 95 ? 19.868 -19.364 12.953 1.00 21.90 670 VAL A O 1
ATOM 666 N N . GLY A 1 96 ? 22.009 -19.752 12.357 1.00 18.92 671 GLY A N 1
ATOM 667 C CA . GLY A 1 96 ? 21.652 -20.370 11.061 1.00 19.48 671 GLY A CA 1
ATOM 668 C C . GLY A 1 96 ? 21.299 -19.349 9.935 1.00 18.33 671 GLY A C 1
ATOM 669 O O . GLY A 1 96 ? 20.848 -19.748 8.835 1.00 20.53 671 GLY A O 1
ATOM 670 N N . ILE A 1 97 ? 21.512 -18.059 10.190 1.00 17.18 672 ILE A N 1
ATOM 671 C CA . ILE A 1 97 ? 21.177 -17.043 9.167 1.00 17.07 672 ILE A CA 1
ATOM 672 C C . ILE A 1 97 ? 22.467 -16.651 8.419 1.00 15.54 672 ILE A C 1
ATOM 673 O O . ILE A 1 97 ? 23.502 -16.349 9.060 1.00 16.18 672 ILE A O 1
ATOM 678 N N . TYR A 1 98 ? 22.467 -16.775 7.102 1.00 14.90 673 TYR A N 1
ATOM 679 C CA . TYR A 1 98 ? 23.653 -16.405 6.333 1.00 14.45 673 TYR A CA 1
ATOM 680 C C . TYR A 1 98 ? 23.611 -14.928 6.031 1.00 14.89 673 TYR A C 1
ATOM 681 O O . TYR A 1 98 ? 22.561 -14.366 5.676 1.00 16.21 673 TYR A O 1
ATOM 690 N N . VAL A 1 99 ? 24.750 -14.288 6.184 1.00 14.31 674 VAL A N 1
ATOM 691 C CA . VAL A 1 99 ? 24.937 -12.864 5.753 1.00 12.71 674 VAL A CA 1
ATOM 692 C C . VAL A 1 99 ? 25.759 -12.926 4.472 1.00 13.03 674 VAL A C 1
ATOM 693 O O . VAL A 1 99 ? 26.938 -13.367 4.509 1.00 15.29 674 VAL A O 1
ATOM 697 N N . TYR A 1 100 ? 25.198 -12.419 3.378 1.00 12.01 675 TYR A N 1
ATOM 698 C CA . TYR A 1 100 ? 25.987 -12.399 2.132 1.00 12.28 675 TYR A CA 1
ATOM 699 C C . TYR A 1 100 ? 26.485 -10.976 1.857 1.00 13.96 675 TYR A C 1
ATOM 700 O O . TYR A 1 100 ? 25.844 -10.009 2.269 1.00 13.24 675 TYR A O 1
ATOM 709 N N . LEU A 1 101 ? 27.600 -10.846 1.164 1.00 12.15 676 LEU A N 1
ATOM 710 C CA . LEU A 1 101 ? 28.144 -9.541 0.799 1.00 13.57 676 LEU A CA 1
ATOM 711 C C . LEU A 1 101 ? 28.059 -9.371 -0.691 1.00 13.51 676 LEU A C 1
ATOM 712 O O . LEU A 1 101 ? 28.712 -10.210 -1.425 1.00 14.85 676 LEU A O 1
ATOM 717 N N . ALA A 1 102 ? 27.286 -8.422 -1.162 1.00 12.35 677 ALA A N 1
ATOM 718 C CA . ALA A 1 102 ? 27.035 -8.261 -2.619 1.00 12.71 677 ALA A CA 1
ATOM 719 C C . ALA A 1 102 ? 27.750 -6.995 -3.130 1.00 12.58 677 ALA A C 1
ATOM 720 O O . ALA A 1 102 ? 27.730 -5.970 -2.430 1.00 14.01 677 ALA A O 1
ATOM 722 N N . GLY A 1 103 ? 28.463 -7.082 -4.232 1.00 12.98 678 GLY A N 1
ATOM 723 C CA . GLY A 1 103 ? 29.030 -5.889 -4.824 1.00 14.50 678 GLY A CA 1
ATOM 724 C C . GLY A 1 103 ? 30.273 -5.316 -4.166 1.00 13.83 678 GLY A C 1
ATOM 725 O O . GLY A 1 103 ? 30.585 -4.132 -4.293 1.00 15.68 678 GLY A O 1
ATOM 726 N N . CYS A 1 104 ? 31.057 -6.197 -3.530 1.00 14.44 679 CYS A N 1
ATOM 727 C CA . CYS A 1 104 ? 32.355 -5.714 -3.009 1.00 15.18 679 CYS A CA 1
ATOM 728 C C . CYS A 1 104 ? 33.340 -5.517 -4.140 1.00 15.06 679 CYS A C 1
ATOM 729 O O . CYS A 1 104 ? 33.503 -6.463 -5.010 1.00 17.30 679 CYS A O 1
ATOM 732 N N . SER A 1 105 ? 34.058 -4.397 -4.101 1.00 15.53 680 SER A N 1
ATOM 733 C CA . SER A 1 105 ? 35.071 -4.191 -5.131 1.00 16.76 680 SER A CA 1
ATOM 734 C C . SER A 1 105 ? 36.288 -5.047 -4.845 1.00 16.84 680 SER A C 1
ATOM 735 O O . SER A 1 105 ? 36.452 -5.635 -3.753 1.00 17.83 680 SER A O 1
ATOM 738 N N . ALA A 1 106 ? 37.206 -5.122 -5.805 1.00 19.85 681 ALA A N 1
ATOM 739 C CA . ALA A 1 106 ? 38.418 -5.909 -5.539 1.00 19.33 681 ALA A CA 1
ATOM 740 C C . ALA A 1 106 ? 39.195 -5.300 -4.364 1.00 19.19 681 ALA A C 1
ATOM 741 O O . ALA A 1 106 ? 39.764 -6.054 -3.534 1.00 20.12 681 ALA A O 1
ATOM 743 N N . GLN A 1 107 ? 39.202 -3.977 -4.253 1.00 18.91 682 GLN A N 1
ATOM 744 C CA . GLN A 1 107 ? 39.869 -3.322 -3.096 1.00 20.27 682 GLN A CA 1
ATOM 745 C C . GLN A 1 107 ? 39.235 -3.755 -1.770 1.00 18.66 682 GLN A C 1
ATOM 746 O O . GLN A 1 107 ? 39.954 -4.064 -0.787 1.00 17.83 682 GLN A O 1
ATOM 752 N N . VAL A 1 108 ? 37.903 -3.743 -1.736 1.00 16.75 683 VAL A N 1
ATOM 753 C CA . VAL A 1 108 ? 37.234 -4.167 -0.488 1.00 15.19 683 VAL A CA 1
ATOM 754 C C . VAL A 1 108 ? 37.572 -5.583 -0.150 1.00 15.75 683 VAL A C 1
ATOM 755 O O . VAL A 1 108 ? 37.810 -5.894 1.027 1.00 16.34 683 VAL A O 1
ATOM 759 N N . VAL A 1 109 ? 37.560 -6.503 -1.139 1.00 15.11 684 VAL A N 1
ATOM 760 C CA . VAL A 1 109 ? 37.906 -7.860 -0.813 1.00 16.67 684 VAL A CA 1
ATOM 761 C C . VAL A 1 109 ? 39.362 -7.960 -0.359 1.00 17.83 684 VAL A C 1
ATOM 762 O O . VAL A 1 109 ? 39.669 -8.734 0.578 1.00 18.76 684 VAL A O 1
ATOM 766 N N . ASN A 1 110 ? 40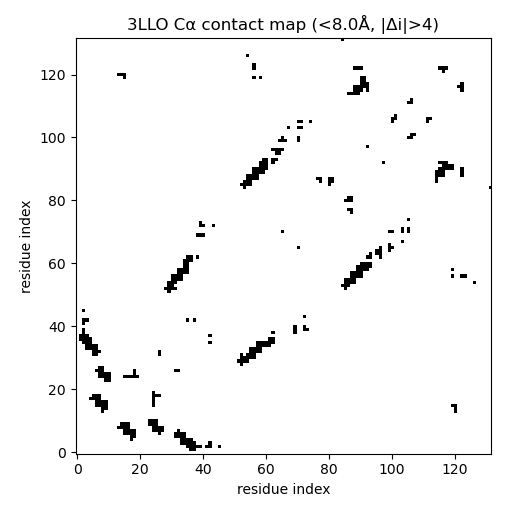.249 -7.158 -0.971 1.00 19.14 685 ASN A N 1
ATOM 767 C CA . ASN A 1 110 ? 41.645 -7.128 -0.484 1.00 21.69 685 ASN A CA 1
ATOM 768 C C . ASN A 1 110 ? 41.687 -6.711 0.990 1.00 20.96 685 ASN A C 1
ATOM 769 O O . ASN A 1 110 ? 42.463 -7.270 1.793 1.00 23.57 685 ASN A O 1
ATOM 774 N N . ASP A 1 111 ? 40.880 -5.697 1.359 1.00 19.00 686 ASP A N 1
ATOM 775 C CA . ASP A 1 111 ? 40.811 -5.205 2.743 1.00 19.46 686 ASP A CA 1
ATOM 776 C C . ASP A 1 111 ? 40.265 -6.248 3.670 1.00 19.06 686 ASP A C 1
ATOM 777 O O . ASP A 1 111 ? 40.777 -6.413 4.818 1.00 20.74 686 ASP A O 1
ATOM 782 N N . LEU A 1 112 ? 39.204 -6.946 3.249 1.00 17.01 687 LEU A N 1
ATOM 783 C CA . LEU A 1 112 ? 38.681 -8.024 4.063 1.00 17.32 687 LEU A CA 1
ATOM 784 C C . LEU A 1 112 ? 39.766 -9.074 4.259 1.00 18.14 687 LEU A C 1
ATOM 785 O O . LEU A 1 112 ? 40.002 -9.574 5.373 1.00 20.87 687 LEU A O 1
ATOM 790 N N . THR A 1 113 ? 40.453 -9.416 3.168 1.00 19.78 688 THR A N 1
ATOM 791 C CA . THR A 1 113 ? 41.486 -10.471 3.217 1.00 22.67 688 THR A CA 1
ATOM 792 C C . THR A 1 113 ? 42.653 -10.071 4.163 1.00 24.33 688 THR A C 1
ATOM 793 O O . THR A 1 113 ? 43.124 -10.867 5.047 1.00 25.75 688 THR A O 1
ATOM 797 N N . SER A 1 114 ? 43.153 -8.852 3.993 1.00 24.48 689 SER A N 1
ATOM 798 C CA A SER A 1 114 ? 44.268 -8.370 4.835 0.50 25.97 689 SER A CA 1
ATOM 799 C CA B SER A 1 114 ? 44.299 -8.445 4.818 0.50 25.55 689 SER A CA 1
ATOM 800 C C . SER A 1 114 ? 43.961 -8.371 6.309 1.00 26.71 689 SER A C 1
ATOM 801 O O . SER A 1 114 ? 44.901 -8.487 7.165 1.00 29.63 689 SER A O 1
ATOM 806 N N . ASN A 1 115 ? 42.669 -8.220 6.659 1.00 26.34 690 ASN A N 1
ATOM 807 C CA . ASN A 1 115 ? 42.187 -8.091 8.057 1.00 26.92 690 ASN A CA 1
ATOM 808 C C . ASN A 1 115 ? 41.592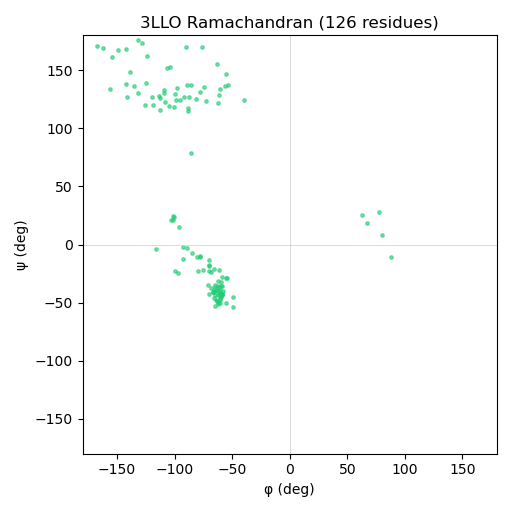 -9.432 8.546 1.00 27.48 690 ASN A C 1
ATOM 809 O O . ASN A 1 115 ? 40.783 -9.458 9.482 1.00 27.32 690 ASN A O 1
ATOM 814 N N . ARG A 1 116 ? 41.987 -10.515 7.869 1.00 26.97 691 ARG A N 1
ATOM 815 C CA . ARG A 1 116 ? 41.680 -11.911 8.296 1.00 27.81 691 ARG A CA 1
ATOM 816 C C . ARG A 1 116 ? 40.203 -12.310 8.233 1.00 26.77 691 ARG A C 1
ATOM 817 O O . ARG A 1 116 ? 39.770 -13.320 8.830 1.00 27.93 691 ARG A O 1
ATOM 825 N N . PHE A 1 117 ? 39.393 -11.588 7.483 1.00 24.08 692 PHE A N 1
ATOM 826 C CA . PHE A 1 117 ? 37.993 -12.001 7.362 1.00 22.03 692 PHE A CA 1
ATOM 827 C C . PHE A 1 117 ? 37.842 -13.418 6.775 1.00 22.67 692 PHE A C 1
ATOM 828 O O . PHE A 1 117 ? 36.915 -14.127 7.137 1.00 22.78 692 PHE A O 1
ATOM 836 N N . PHE A 1 118 ? 38.763 -13.811 5.883 1.00 24.46 693 PHE A N 1
ATOM 837 C CA . PHE A 1 118 ? 38.731 -15.138 5.238 1.00 25.50 693 PHE A CA 1
ATOM 838 C C . PHE A 1 118 ? 39.747 -16.119 5.892 1.00 28.64 693 PHE A C 1
ATOM 839 O O . PHE A 1 118 ? 40.169 -17.056 5.226 1.00 30.29 693 PHE A O 1
ATOM 847 N N . GLU A 1 119 ? 40.128 -15.903 7.165 1.00 29.32 694 GLU A N 1
ATOM 848 C CA . GLU A 1 119 ? 41.012 -16.876 7.906 1.00 32.06 694 GLU A CA 1
ATOM 849 C C . GLU A 1 119 ? 40.372 -18.281 7.694 1.00 32.33 694 GLU A C 1
ATOM 850 O O . GLU A 1 119 ? 41.054 -19.264 7.373 1.00 33.56 694 GLU A O 1
ATOM 856 N N . ASN A 1 120 ? 39.052 -18.374 7.841 1.00 30.64 695 ASN A N 1
ATOM 857 C CA . ASN A 1 120 ? 38.356 -19.549 7.321 1.00 29.87 695 ASN A CA 1
ATOM 858 C C . ASN A 1 120 ? 37.922 -19.367 5.845 1.00 29.29 695 ASN A C 1
ATOM 859 O O . ASN A 1 120 ? 37.072 -18.497 5.565 1.00 27.71 695 ASN A O 1
ATOM 864 N N . PRO A 1 121 ? 38.439 -20.196 4.915 1.00 30.56 696 PRO A N 1
ATOM 865 C CA . PRO A 1 121 ? 38.145 -19.944 3.491 1.00 32.01 696 PRO A CA 1
ATOM 866 C C . PRO A 1 121 ? 36.723 -20.200 3.074 1.00 30.79 696 PRO A C 1
ATOM 867 O O . PRO A 1 121 ? 36.304 -19.728 1.988 1.00 30.38 696 PRO A O 1
ATOM 871 N N . ALA A 1 122 ? 35.972 -20.938 3.884 1.00 28.73 697 ALA A N 1
ATOM 872 C CA . ALA A 1 122 ? 34.583 -21.114 3.628 1.00 27.97 697 ALA A CA 1
ATOM 873 C C . ALA A 1 122 ? 33.884 -19.736 3.494 1.00 24.36 697 ALA A C 1
ATOM 874 O O . ALA A 1 122 ? 32.871 -19.642 2.793 1.00 24.32 697 ALA A O 1
ATOM 876 N N . LEU A 1 123 ? 34.406 -18.694 4.164 1.00 21.30 698 LEU A N 1
ATOM 877 C CA . LEU A 1 123 ? 33.671 -17.378 4.139 1.00 18.34 698 LEU A CA 1
ATOM 878 C C . LEU A 1 123 ? 33.744 -16.734 2.746 1.00 17.94 698 LEU A C 1
ATOM 879 O O . LEU A 1 123 ? 32.912 -15.857 2.451 1.00 15.90 698 LEU A O 1
ATOM 884 N N . LYS A 1 124 ? 34.631 -17.232 1.852 1.00 17.98 699 LYS A N 1
ATOM 885 C CA . LYS A 1 124 ? 34.595 -16.764 0.456 1.00 18.57 699 LYS A CA 1
ATOM 886 C C . LYS A 1 124 ? 33.261 -17.100 -0.187 1.00 18.15 699 LYS A C 1
ATOM 887 O O . LYS A 1 124 ? 32.861 -16.405 -1.169 1.00 18.95 699 LYS A O 1
ATOM 893 N N . GLU A 1 125 ? 32.522 -18.098 0.345 1.00 18.06 700 GLU A N 1
ATOM 894 C CA A GLU A 1 125 ? 31.260 -18.431 -0.278 0.50 18.33 700 GLU A CA 1
ATOM 895 C CA B GLU A 1 125 ? 31.231 -18.478 -0.205 0.50 18.61 700 GLU A CA 1
ATOM 896 C C . GLU A 1 125 ? 30.132 -17.440 0.073 1.00 16.00 700 GLU A C 1
ATOM 897 O O . GLU A 1 125 ? 29.028 -17.553 -0.464 1.00 18.29 700 GLU A O 1
ATOM 908 N N . LEU A 1 126 ? 30.423 -16.457 0.934 1.00 15.31 701 LEU A N 1
ATOM 909 C CA . LEU A 1 126 ? 29.446 -15.400 1.206 1.00 13.98 701 LEU A CA 1
ATOM 910 C C . LEU A 1 126 ? 29.475 -14.230 0.191 1.00 11.75 701 LEU A C 1
ATOM 911 O O . LEU A 1 126 ? 28.588 -13.359 0.251 1.00 12.91 701 LEU A O 1
ATOM 916 N N . LEU A 1 127 ? 30.469 -14.223 -0.713 1.00 12.99 702 LEU A N 1
ATOM 917 C CA . LEU A 1 127 ? 30.621 -13.097 -1.664 1.00 12.68 702 LEU A CA 1
ATOM 918 C C . LEU A 1 127 ? 29.828 -13.334 -2.932 1.00 11.66 702 LEU A C 1
ATOM 919 O O . LEU A 1 127 ? 29.907 -14.450 -3.521 1.00 14.12 702 LEU A O 1
ATOM 924 N N . PHE A 1 128 ? 29.158 -12.299 -3.420 1.00 12.83 703 PHE A N 1
ATOM 925 C CA . PHE A 1 128 ? 28.396 -12.399 -4.723 1.00 13.73 703 PHE A CA 1
ATOM 926 C C . PHE A 1 128 ? 28.651 -11.122 -5.446 1.00 13.36 703 PHE A C 1
ATOM 927 O O . PHE A 1 128 ? 28.781 -10.039 -4.797 1.00 12.47 703 PHE A O 1
ATOM 935 N N . HIS A 1 129 ? 28.670 -11.164 -6.763 1.00 12.68 704 HIS A N 1
ATOM 936 C CA . HIS A 1 129 ? 28.888 -9.889 -7.478 1.00 12.33 704 HIS A CA 1
ATOM 937 C C . HIS A 1 129 ? 27.721 -8.903 -7.408 1.00 13.33 704 HIS A C 1
ATOM 938 O O . HIS A 1 129 ? 27.946 -7.684 -7.277 1.00 17.30 704 HIS A O 1
ATOM 945 N N . SER A 1 130 ? 26.496 -9.399 -7.560 1.00 14.59 705 SER A N 1
ATOM 946 C CA . SER A 1 130 ? 25.342 -8.546 -7.543 1.00 15.08 705 SER A CA 1
ATOM 947 C C . SER A 1 130 ? 24.346 -9.003 -6.474 1.00 13.96 705 SER A C 1
ATOM 948 O O . SER A 1 130 ? 24.405 -10.170 -6.007 1.00 13.77 705 SER A O 1
ATOM 951 N N . ILE A 1 131 ? 23.427 -8.063 -6.122 1.00 13.27 706 ILE A N 1
ATOM 952 C CA . ILE A 1 131 ? 22.385 -8.437 -5.188 1.00 12.18 706 ILE A CA 1
ATOM 953 C C . ILE A 1 131 ? 21.582 -9.613 -5.773 1.00 12.51 706 ILE A C 1
ATOM 954 O O . ILE A 1 131 ? 21.230 -10.576 -5.018 1.00 14.17 706 ILE A O 1
ATOM 959 N N . HIS A 1 132 ? 21.235 -9.578 -7.067 1.00 14.34 707 HIS A N 1
ATOM 960 C CA . HIS A 1 132 ? 20.442 -10.699 -7.612 1.00 14.41 707 HIS A CA 1
ATOM 961 C C . HIS A 1 132 ? 21.200 -12.015 -7.481 1.00 14.54 707 HIS A C 1
ATOM 962 O O . HIS A 1 132 ? 20.567 -13.063 -7.211 1.00 15.47 707 HIS A O 1
ATOM 969 N N . ASP A 1 133 ? 22.523 -12.031 -7.738 1.00 13.77 708 ASP A N 1
ATOM 970 C CA . ASP A 1 133 ? 23.273 -13.296 -7.610 1.00 13.80 708 ASP A CA 1
ATOM 971 C C . ASP A 1 133 ? 23.158 -13.796 -6.159 1.00 12.84 708 ASP A C 1
ATOM 972 O O . ASP A 1 133 ? 23.029 -14.992 -5.943 1.00 14.16 708 ASP A O 1
ATOM 977 N N . ALA A 1 134 ? 23.207 -12.879 -5.160 1.00 12.72 709 ALA A N 1
ATOM 978 C CA . ALA A 1 134 ? 23.090 -13.301 -3.739 1.00 12.14 709 ALA A CA 1
ATOM 979 C C . ALA A 1 134 ? 21.703 -13.847 -3.468 1.00 11.33 709 ALA A C 1
ATOM 980 O O . ALA A 1 134 ? 21.547 -14.853 -2.737 1.00 13.27 709 ALA A O 1
ATOM 982 N N . VAL A 1 135 ? 20.678 -13.193 -4.029 1.00 12.28 710 VAL A N 1
ATOM 983 C CA . VAL A 1 135 ? 19.265 -13.693 -3.847 1.00 13.59 710 VAL A CA 1
ATOM 984 C C . VAL A 1 135 ? 19.208 -15.118 -4.445 1.00 13.11 710 VAL A C 1
ATOM 985 O O . VAL A 1 135 ? 18.683 -16.062 -3.760 1.00 15.77 710 VAL A O 1
ATOM 989 N N . LEU A 1 136 ? 19.737 -15.334 -5.674 1.00 13.89 711 LEU A N 1
ATOM 990 C CA . LEU A 1 136 ? 19.659 -16.697 -6.268 1.00 15.84 711 LEU A CA 1
ATOM 991 C C . LEU A 1 136 ? 20.498 -17.678 -5.417 1.00 15.80 711 LEU A C 1
ATOM 992 O O . LEU A 1 136 ? 20.121 -18.885 -5.220 1.00 17.39 711 LEU A O 1
ATOM 997 N N . GLY A 1 137 ? 21.617 -17.197 -4.867 1.00 15.30 712 GLY A N 1
ATOM 998 C CA . GLY A 1 137 ? 22.520 -18.055 -4.088 1.00 15.87 712 GLY A CA 1
ATOM 999 C C . GLY A 1 137 ? 21.878 -18.493 -2.782 1.00 15.57 712 GLY A C 1
ATOM 1000 O O . GLY A 1 137 ? 22.212 -19.573 -2.264 1.00 19.04 712 GLY A O 1
ATOM 1001 N N . SER A 1 138 ? 20.889 -17.723 -2.296 1.00 13.09 713 SER A N 1
ATOM 1002 C CA . SER A 1 138 ? 20.209 -18.044 -1.024 1.00 14.35 713 SER A CA 1
ATOM 1003 C C . SER A 1 138 ? 19.169 -19.178 -1.203 1.00 15.80 713 SER A C 1
ATOM 1004 O O . SER A 1 138 ? 18.680 -19.710 -0.180 1.00 17.70 713 SER A O 1
ATOM 1007 N N . GLN A 1 139 ? 18.860 -19.567 -2.428 1.00 15.80 714 GLN A N 1
ATOM 1008 C CA . GLN A 1 139 ? 17.732 -20.506 -2.618 1.00 15.62 714 GLN A CA 1
ATOM 1009 C C . GLN A 1 139 ? 18.004 -21.875 -2.013 1.00 14.69 714 GLN A C 1
ATOM 1010 O O . GLN A 1 139 ? 17.085 -22.474 -1.398 1.00 16.92 714 GLN A O 1
ATOM 1016 N N . VAL A 1 140 ? 19.193 -22.412 -2.259 1.00 17.11 715 VAL A N 1
ATOM 1017 C CA . VAL A 1 140 ? 19.471 -23.760 -1.783 1.00 16.23 715 VAL A CA 1
ATOM 1018 C C . VAL A 1 140 ? 20.904 -23.793 -1.310 1.00 18.14 715 VAL A C 1
ATOM 1019 O O . VAL A 1 140 ? 21.853 -23.416 -2.076 1.00 18.94 715 VAL A O 1
ATOM 1023 N N . ARG A 1 141 ? 21.101 -24.255 -0.068 1.00 17.66 716 ARG A N 1
ATOM 1024 C CA . ARG A 1 141 ? 22.502 -24.269 0.474 1.00 18.72 716 ARG A CA 1
ATOM 1025 C C . ARG A 1 141 ? 22.516 -25.106 1.750 1.00 19.45 716 ARG A C 1
ATOM 1026 O O . ARG A 1 141 ? 21.444 -25.395 2.302 1.00 19.94 716 ARG A O 1
ATOM 1034 N N . GLU A 1 142 ? 23.717 -25.394 2.267 1.00 20.83 717 GLU A N 1
ATOM 1035 C CA . GLU A 1 142 ? 23.782 -26.219 3.491 1.00 21.93 717 GLU A CA 1
ATOM 1036 C C . GLU A 1 142 ? 23.071 -25.515 4.664 1.00 23.27 717 GLU A C 1
ATOM 1037 O O . GLU A 1 142 ? 23.325 -24.298 4.936 1.00 23.14 717 GLU A O 1
ATOM 1043 N N . ALA A 1 143 ? 22.159 -26.236 5.336 1.00 23.01 718 ALA A N 1
ATOM 1044 C CA . ALA A 1 143 ? 21.286 -25.637 6.328 1.00 26.43 718 ALA A CA 1
ATOM 1045 C C . ALA A 1 143 ? 22.007 -25.584 7.732 1.00 27.64 718 ALA A C 1
ATOM 1046 O O . ALA A 1 143 ? 21.624 -24.721 8.593 1.00 30.32 718 ALA A O 1
#

InterPro domains:
  IPR001902 SLC26A/SulP transporter [PTHR11814] (46-714)
  IPR001902 SLC26A/SulP transporter [TIGR00815] (66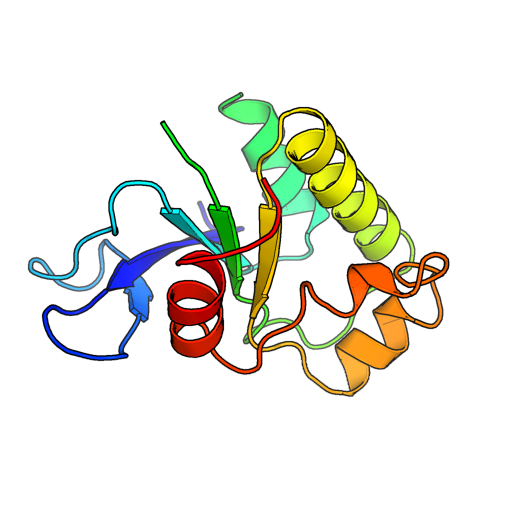-709)
  IPR002645 STAS domain [PF01740] (528-708)
  IPR002645 STAS domain [PS50801] (525-713)
  IPR011547 SLC26A/SulP transporter domain [PF00916] (81-475)
  IPR018045 Sulphate anion transporter, conserved site [PS01130] (109-130)
  IPR036513 STAS domain superfamily [G3DSA:3.30.750.24] (505-718)
  IPR036513 STAS domain superfamily [SSF52091] (528-708)

CATH classification: 3.30.750.24

Foldseek 3Di:
DQQKAWWFQQPPDQDIDGPPPDPRGHHDPQETEIEGRHQVVVVLVVVVVVDSHQEYEYECQVPDAHDLVSLVSVLVVQVVCVVVNHHYAYEQDDPRHVVRNVVSCSPVPVVCVLRYYHHPSRNVVSSPDDDD

Solvent-accessible surface area: 7957 Å² total; per-residue (Å²): 85,128,4,61,29,32,6,0,39,53,62,153,48,94,63,23,64,54,47,131,68,118,153,81,2,117,66,36,120,13,7,60,2,41,33,7,50,28,76,12,83,132,17,47,68,47,58,186,89,108,113,186,56,78,0,6,0,14,3,2,87,98,26,121,139,19,59,68,94,2,2,155,25,0,38,26,18,14,134,120,54,42,97,112,45,32,62,1,7,0,0,15,25,48,81,93,0,39,86,21,0,78,90,49,170,8,28,122,83,81,55,42,126,133,17,50,46,158,41,19,47,58,0,21,109,24,9,144,125,64,154,145

GO terms:
  GO:0015701 bicarbonate transport (P, IDA)
  GO:0019532 oxalate transport (P, IDA)
  GO:0006821 chloride transport (P, IDA)
  GO:0140900 chloride:bicarbonate antiporter activity (F, IDA)
  GO:0016328 lateral plasma membrane (C, EXP)
  GO:0002931 response to ischemia (P, IEP)
  GO:0034220 monoatomic ion transmembrane transport (P, IDA)
  GO:0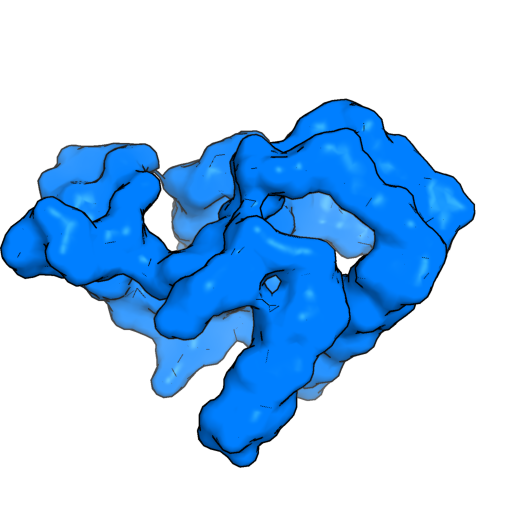034766 negative regulation of monoatomic ion transmembrane transport (P, IDA)
  GO:0035864 response to potassium ion (P, IEP)
  GO:0016323 basolateral plasma membrane (C, IDA)
  GO:0016328 lateral plasma membrane (C, IDA)
  GO:0045793 positive regulation of cell size (P, IDA)
  GO:0009410 response to xenobiotic stimulus (P, IEP)
  GO:0009751 response to salicylic acid (P, IEP)
  GO:0010996 response to auditory stimulus (P, IEP)
  GO:0015755 fructose transmembrane transport (P, IDA)
  GO:2000147 positive regulation of cell motility (P, IDA)
  GO:1902074 response to salt (P, IEP)
  GO:0097066 response to thyroid hormone (P, IEP)
  GO:0098656 monoatomic anion transmembrane transport (P, IDA)

Organism: Rattus norvegicus (NCBI:txid10116)

Sequence (132 aa):
SPSYTVLGQLPDTDVYIDIDAYEEVKEIPGIKIFQINAPIYYANSDLYSSANIHTVILDFTQVNFMMDSSVGVKTLAGIVKEYGDVGIYVYLAGCSAQVVNDLTSSNRFFENPALKEELLFHSIHDAVLGSQVREA

Nearest PDB structures (foldseek):
  3llo-assembly1_A  TM=1.008E+00  e=1.139E-28  Rattus norvegicus
  5euz-assembly1_A  TM=9.972E-01  e=2.678E-26  Rattus norvegicus
  5euw-assembly1_A  TM=1.006E+00  e=5.896E-26  Rattus norvegicus
  5eux-assembly1_A  TM=1.005E+00  e=6.724E-25  Rattus norvegicus
  5ezb-assembly2_B  TM=8.863E-01  e=1.801E-16  Gallus gallus

Secondary structure (DSSP, 8-state):
--SEEEEEEPTTSS-EEETTTSTT-BPPTTEEEEEE-S-HHHHHHHHHHH---SEEEEE-TT-----HHHHHHHHHHHHHHHTTT-EEEEES--HHHHHHHHHTTTTSSGGGGGGEESSHHHHHHHTSS---